Protein AF-A0A7J2LSF7-F1 (afdb_monomer_lite)

pLDDT: mean 85.86, std 14.86, range [47.19, 98.12]

Sequence (141 aa):
MSDEENKTNIAKYLIEAFERRDEKKLREIRVVLWLNFLGPRSSFRELRLYEVSEDFSTFAIYGIRIEISAYTFLKNLVAIEIERGYFVNFDLIDDEIWNTFIKNVLNGQKPRVIMGESFKRNFGLPEVLSDLDIYVLQFRC

Foldseek 3Di:
DDPVVVLVVVLVLQLCCLQVVVVVSQQVKKWKKKKFFADDVVVVVVVCVPPDDPPDDGDGPDIDIDIDGSNVVLVFFQWWALDVVDIDGSVPDDSVSSSSRQVCLSVQVFTWTDTHPVVCVVVVHDPDPVRITMTGNHMDD

Secondary structure (DSSP, 8-state):
--HHHHHHHHHHHHHHHHHTT-HHHHHH-EEEEEEEEEPPHHHHHHHHHHH--TTPPP-EEEEEEEEEEHHHHHHHEEEEEEETTEEEEGGG--HHHHHHHHHHHHTT---EEEE-HHHHHHTT--SSGGGEEEEEEEEE-

Structure (mmCIF, N/CA/C/O backbone):
data_AF-A0A7J2LSF7-F1
#
_entry.id   AF-A0A7J2LSF7-F1
#
loop_
_atom_site.group_PDB
_atom_site.id
_atom_site.type_symbol
_atom_site.label_atom_id
_atom_site.label_alt_id
_atom_site.label_comp_id
_atom_site.label_asym_id
_atom_site.label_entity_id
_atom_site.label_seq_id
_atom_site.pdbx_PDB_ins_code
_atom_site.Cartn_x
_atom_site.Cartn_y
_atom_site.Cartn_z
_atom_site.occupancy
_atom_site.B_iso_or_equiv
_atom_site.auth_seq_id
_atom_site.auth_comp_id
_atom_site.auth_asym_id
_atom_site.auth_atom_id
_atom_site.pdbx_PDB_model_num
ATOM 1 N N . MET A 1 1 ? -1.770 11.708 26.486 1.00 58.88 1 MET A N 1
ATOM 2 C CA . MET A 1 1 ? -1.665 10.413 25.787 1.00 58.88 1 MET A CA 1
ATOM 3 C C . MET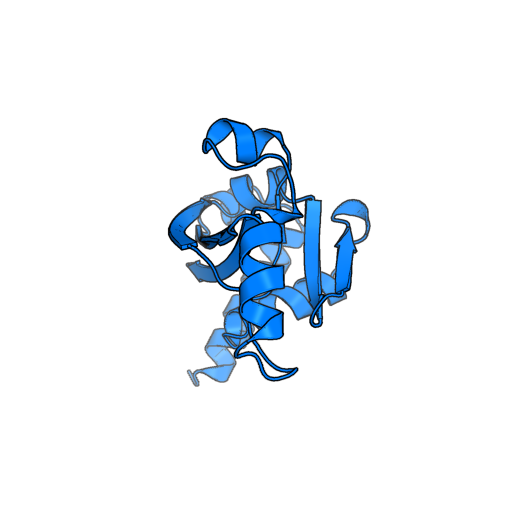 A 1 1 ? -0.211 10.225 25.419 1.00 58.88 1 MET A C 1
ATOM 5 O O . MET A 1 1 ? 0.387 11.189 24.952 1.00 58.88 1 MET A O 1
ATOM 9 N N . SER A 1 2 ? 0.372 9.063 25.697 1.00 74.69 2 SER A N 1
ATOM 10 C CA . SER A 1 2 ? 1.723 8.757 25.213 1.00 74.69 2 SER A CA 1
ATOM 11 C C . SER A 1 2 ? 1.690 8.519 23.697 1.00 74.69 2 SER A C 1
ATOM 13 O O . SER A 1 2 ? 0.654 8.129 23.151 1.00 74.69 2 SER A O 1
ATOM 15 N N . ASP A 1 3 ? 2.807 8.742 23.003 1.00 78.19 3 ASP A N 1
ATOM 16 C CA . ASP A 1 3 ? 2.898 8.519 21.549 1.00 78.19 3 ASP A CA 1
ATOM 17 C C . ASP A 1 3 ? 2.556 7.068 21.153 1.00 78.19 3 ASP A C 1
ATOM 19 O O . ASP A 1 3 ? 1.941 6.828 20.115 1.00 78.19 3 ASP A O 1
ATOM 23 N N . GLU A 1 4 ? 2.886 6.105 22.015 1.00 80.62 4 GLU A N 1
ATOM 24 C CA . GLU A 1 4 ? 2.558 4.677 21.878 1.00 80.62 4 GLU A CA 1
ATOM 25 C C . GLU A 1 4 ? 1.046 4.402 21.906 1.00 80.62 4 GLU A C 1
ATOM 27 O O . GLU A 1 4 ? 0.508 3.651 21.086 1.00 80.62 4 GLU A O 1
ATOM 32 N N . GLU A 1 5 ? 0.330 5.049 22.825 1.00 80.06 5 GLU A N 1
ATOM 33 C CA . GLU A 1 5 ? -1.119 4.904 22.957 1.00 80.06 5 GLU A CA 1
ATOM 34 C C . GLU A 1 5 ? -1.840 5.496 21.737 1.00 80.06 5 GLU A C 1
ATOM 36 O O . GLU A 1 5 ? -2.786 4.906 21.210 1.00 80.06 5 GLU A O 1
ATOM 41 N N . ASN A 1 6 ? -1.332 6.618 21.217 1.00 84.81 6 ASN A N 1
ATOM 42 C CA . ASN A 1 6 ? -1.850 7.230 19.998 1.00 84.81 6 ASN A CA 1
ATOM 43 C C . ASN A 1 6 ? -1.619 6.339 18.763 1.00 84.81 6 ASN A C 1
ATOM 45 O O . ASN A 1 6 ? -2.559 6.063 18.016 1.00 84.81 6 ASN A O 1
ATOM 49 N N . LYS A 1 7 ? -0.399 5.810 18.578 1.00 84.69 7 LYS A N 1
ATOM 50 C CA . LYS A 1 7 ? -0.086 4.871 17.484 1.00 84.69 7 LYS A CA 1
ATOM 51 C C . LYS A 1 7 ? -0.959 3.621 17.527 1.00 84.69 7 LYS A C 1
ATOM 53 O O . LYS A 1 7 ? -1.433 3.175 16.486 1.00 84.69 7 LYS A O 1
ATOM 58 N N . THR A 1 8 ? -1.205 3.083 18.718 1.00 87.38 8 THR A N 1
ATOM 59 C CA . THR A 1 8 ? -2.050 1.896 18.901 1.00 87.38 8 THR A CA 1
ATOM 60 C C . THR A 1 8 ? -3.498 2.160 18.483 1.00 87.38 8 THR A C 1
ATOM 62 O O . THR A 1 8 ? -4.107 1.332 17.804 1.00 87.38 8 THR A O 1
ATOM 65 N N . ASN A 1 9 ? -4.051 3.319 18.846 1.00 89.94 9 ASN A N 1
ATOM 66 C CA . ASN A 1 9 ? -5.410 3.700 18.458 1.00 89.94 9 ASN A CA 1
ATOM 67 C C . ASN A 1 9 ? -5.529 3.946 16.948 1.00 89.94 9 ASN A C 1
ATOM 69 O O . ASN A 1 9 ? -6.476 3.463 16.327 1.00 89.94 9 ASN A O 1
ATOM 73 N N . ILE A 1 10 ? -4.544 4.622 16.348 1.00 91.75 10 ILE A N 1
ATOM 74 C CA . ILE A 1 10 ? -4.475 4.830 14.894 1.00 91.75 10 ILE A CA 1
ATOM 75 C C . ILE A 1 10 ? -4.385 3.486 14.164 1.00 91.75 10 ILE A C 1
ATOM 77 O O . ILE A 1 10 ? -5.124 3.263 13.209 1.00 91.75 10 ILE A O 1
ATOM 81 N N . ALA A 1 11 ? -3.530 2.569 14.628 1.00 91.19 11 ALA A N 1
ATOM 82 C CA . ALA A 1 11 ? -3.395 1.242 14.034 1.00 91.19 11 ALA A CA 1
ATOM 83 C C . ALA A 1 11 ? -4.730 0.489 14.040 1.00 91.19 11 ALA A C 1
ATOM 85 O O . ALA A 1 11 ? -5.154 0.002 12.997 1.00 91.19 11 ALA A O 1
ATOM 86 N N . LYS A 1 12 ? -5.433 0.458 15.181 1.00 91.81 12 LYS A N 1
ATOM 87 C CA . LYS A 1 12 ? -6.758 -0.175 15.288 1.00 91.81 12 LYS A CA 1
ATOM 88 C C . LYS A 1 12 ? -7.775 0.438 14.325 1.00 91.81 12 LYS A C 1
ATOM 90 O O . LYS A 1 12 ? -8.482 -0.304 13.652 1.00 91.81 12 LYS A O 1
ATOM 95 N N . TYR A 1 13 ? -7.828 1.769 14.242 1.00 93.56 13 TYR A N 1
ATOM 96 C CA . TYR A 1 13 ? -8.730 2.475 13.328 1.00 93.56 13 TYR A CA 1
ATOM 97 C C . TYR A 1 13 ? -8.455 2.127 11.858 1.00 93.56 13 TYR A C 1
ATOM 99 O O . TYR A 1 13 ? -9.387 1.853 11.101 1.00 93.56 13 TYR A O 1
ATOM 107 N N . LEU A 1 14 ? -7.179 2.102 11.463 1.00 94.19 14 LEU A N 1
ATOM 108 C CA . LEU A 1 14 ? -6.763 1.753 10.106 1.00 94.19 14 LEU A CA 1
ATOM 109 C C . LEU A 1 14 ? -7.103 0.300 9.767 1.00 94.19 14 LEU A C 1
ATOM 111 O O . LEU A 1 14 ? -7.710 0.059 8.726 1.00 94.19 14 LEU A O 1
ATOM 115 N N . ILE A 1 15 ? -6.747 -0.645 10.642 1.00 92.69 15 ILE A N 1
ATOM 116 C CA . ILE A 1 15 ? -7.021 -2.078 10.457 1.00 92.69 15 ILE A CA 1
ATOM 117 C C . ILE A 1 15 ? -8.523 -2.296 10.257 1.00 92.69 15 ILE A C 1
ATOM 119 O O . ILE A 1 15 ? -8.932 -2.865 9.249 1.00 92.69 15 ILE A O 1
ATOM 123 N N . GLU A 1 16 ? -9.352 -1.728 11.141 1.00 92.69 16 GLU A N 1
ATOM 124 C CA . GLU A 1 16 ? -10.808 -1.842 11.041 1.00 92.69 16 GLU A CA 1
ATOM 125 C C . GLU A 1 16 ? -11.341 -1.294 9.704 1.00 92.69 16 GLU A C 1
ATOM 127 O O . GLU A 1 16 ? -12.225 -1.896 9.092 1.00 92.69 16 GLU A O 1
ATOM 132 N N . ALA A 1 17 ? -10.812 -0.158 9.235 1.00 94.12 17 ALA A N 1
ATOM 133 C CA . ALA A 1 17 ? -11.223 0.438 7.967 1.00 94.12 17 ALA A CA 1
ATOM 134 C C . ALA A 1 17 ? -10.837 -0.431 6.755 1.00 94.12 17 ALA A C 1
ATOM 136 O O . ALA A 1 17 ? -11.643 -0.579 5.832 1.00 94.12 17 ALA A O 1
ATOM 137 N N . PHE A 1 18 ? -9.628 -1.003 6.751 1.00 92.81 18 PHE A N 1
ATOM 138 C CA . PHE A 1 18 ? -9.124 -1.837 5.657 1.00 92.81 18 PHE A CA 1
ATOM 139 C C . PHE A 1 18 ? -9.799 -3.212 5.599 1.00 92.81 18 PHE A C 1
ATOM 141 O O . PHE A 1 18 ? -10.239 -3.615 4.521 1.00 92.81 18 PHE A O 1
ATOM 148 N N . GLU A 1 19 ? -9.957 -3.893 6.735 1.00 88.19 19 GLU A N 1
ATOM 149 C CA . GLU A 1 19 ? -10.599 -5.213 6.815 1.00 88.19 19 GLU A CA 1
ATOM 150 C C . GLU A 1 19 ? -12.073 -5.155 6.427 1.00 88.19 19 GLU A C 1
ATOM 152 O O . GLU A 1 19 ? -12.533 -5.883 5.546 1.00 88.19 19 GLU A O 1
ATOM 157 N N . ARG A 1 20 ? -12.826 -4.237 7.047 1.00 90.75 20 ARG A N 1
ATOM 158 C CA . ARG A 1 20 ? -14.266 -4.093 6.779 1.00 90.75 20 ARG A CA 1
ATOM 159 C C . ARG A 1 20 ? -14.551 -3.465 5.425 1.00 90.75 20 ARG A C 1
ATOM 161 O O . ARG A 1 20 ? -15.712 -3.392 5.028 1.00 90.75 20 ARG A O 1
ATOM 168 N N . ARG A 1 21 ? -13.509 -2.984 4.738 1.00 90.31 21 ARG A N 1
ATOM 169 C CA . ARG A 1 21 ? -13.608 -2.201 3.506 1.00 90.31 21 ARG A CA 1
ATOM 170 C C . ARG A 1 21 ? -14.614 -1.056 3.665 1.00 90.31 21 ARG A C 1
ATOM 172 O O . ARG A 1 21 ? -15.411 -0.798 2.765 1.00 90.31 21 ARG A O 1
ATOM 179 N N . ASP A 1 22 ? -14.595 -0.394 4.826 1.00 93.75 22 ASP A N 1
ATOM 180 C CA . ASP A 1 22 ? -15.526 0.691 5.149 1.00 93.75 22 ASP A CA 1
ATOM 181 C C . ASP A 1 22 ? -15.236 1.876 4.226 1.00 93.75 22 ASP A C 1
ATOM 183 O O . ASP A 1 22 ? -14.343 2.690 4.473 1.00 93.75 22 ASP A O 1
ATOM 187 N N . GLU A 1 23 ? -15.978 1.958 3.122 1.00 94.31 23 GLU A N 1
ATOM 188 C CA . GLU A 1 23 ? -15.737 2.952 2.081 1.00 94.31 23 GLU A CA 1
ATOM 189 C C . GLU A 1 23 ? -15.752 4.382 2.610 1.00 94.31 23 GLU A C 1
ATOM 191 O O . GLU A 1 23 ? -15.017 5.227 2.096 1.00 94.31 23 GLU A O 1
ATOM 196 N N . LYS A 1 24 ? -16.586 4.669 3.615 1.00 94.50 24 LYS A N 1
ATOM 197 C CA . LYS A 1 24 ? -16.701 6.015 4.166 1.00 94.50 24 LYS A CA 1
ATOM 198 C C . LYS A 1 24 ? -15.402 6.386 4.876 1.00 94.50 24 LYS A C 1
ATOM 200 O O . LYS A 1 24 ? -14.781 7.378 4.498 1.00 94.50 24 LYS A O 1
ATOM 205 N N . LYS A 1 25 ? -14.941 5.539 5.804 1.00 94.88 25 LYS A N 1
ATOM 206 C CA . LYS A 1 25 ? -13.654 5.730 6.499 1.00 94.88 25 LYS A CA 1
ATOM 207 C C . LYS A 1 25 ? -12.484 5.766 5.510 1.00 94.88 25 LYS A C 1
ATOM 209 O O . LYS A 1 25 ? -11.638 6.657 5.561 1.00 94.88 25 LYS A O 1
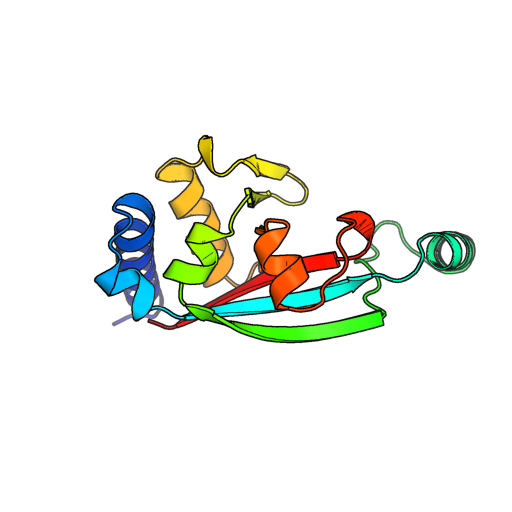ATOM 214 N N . LEU A 1 26 ? -12.458 4.844 4.547 1.00 96.62 26 LEU A N 1
ATOM 215 C CA . LEU A 1 26 ? -11.378 4.731 3.561 1.00 96.62 26 LEU A CA 1
ATOM 216 C C . LEU A 1 26 ? -11.271 5.936 2.612 1.00 96.62 26 LEU A C 1
ATOM 218 O O . LEU A 1 26 ? -10.201 6.193 2.053 1.00 96.62 26 LEU A O 1
ATOM 222 N N . ARG A 1 27 ? -12.358 6.678 2.381 1.00 96.69 27 ARG A N 1
ATOM 223 C CA . ARG A 1 27 ? -12.328 7.909 1.570 1.00 96.69 27 ARG A CA 1
ATOM 224 C C . ARG A 1 27 ? -11.754 9.103 2.331 1.00 96.69 27 ARG A C 1
ATOM 226 O O . ARG A 1 27 ? -11.212 10.002 1.686 1.00 96.69 27 ARG A O 1
ATOM 233 N N . GLU A 1 28 ? -11.856 9.097 3.655 1.00 96.75 28 GLU A N 1
ATOM 234 C CA . GLU A 1 28 ? -11.334 10.145 4.539 1.00 96.75 28 GLU A CA 1
ATOM 235 C C . GLU A 1 28 ? -9.829 9.959 4.800 1.00 96.75 28 GLU A C 1
ATOM 237 O O . GLU A 1 28 ? -9.076 10.933 4.785 1.00 96.75 28 GLU A O 1
ATOM 242 N N . ILE A 1 29 ? -9.368 8.709 4.918 1.00 97.38 29 ILE A N 1
ATOM 243 C CA . ILE A 1 29 ? -7.951 8.377 5.123 1.00 97.38 29 ILE A CA 1
ATOM 244 C C . ILE A 1 29 ? -7.130 8.670 3.857 1.00 97.38 29 ILE A C 1
ATOM 246 O O . ILE A 1 29 ? -7.484 8.245 2.750 1.00 97.38 29 ILE A O 1
ATOM 250 N N . ARG A 1 30 ? -5.976 9.333 4.015 1.00 97.94 30 ARG A N 1
ATOM 251 C CA . ARG A 1 30 ? -4.985 9.530 2.943 1.00 97.94 30 ARG A CA 1
ATOM 252 C C . ARG A 1 30 ? -3.782 8.614 3.118 1.00 97.94 30 ARG A C 1
ATOM 254 O O . ARG A 1 30 ? -3.164 8.574 4.178 1.00 97.94 30 ARG A O 1
ATOM 261 N N . VAL A 1 31 ? -3.409 7.928 2.045 1.00 98.12 31 VAL A N 1
ATOM 262 C CA . VAL A 1 31 ? -2.192 7.123 1.942 1.00 98.12 31 VAL A CA 1
ATOM 263 C C . VAL A 1 31 ? -1.163 7.926 1.165 1.00 98.12 31 VAL A C 1
ATOM 265 O O . VAL A 1 31 ? -1.403 8.345 0.029 1.00 98.12 31 VAL A O 1
ATOM 268 N N . VAL A 1 32 ? -0.014 8.159 1.786 1.00 97.75 32 VAL A N 1
ATOM 269 C CA . VAL A 1 32 ? 1.097 8.872 1.162 1.00 97.75 32 VAL A CA 1
ATOM 270 C C . VAL A 1 32 ? 2.060 7.853 0.578 1.00 97.75 32 VAL A C 1
ATOM 272 O O . VAL A 1 32 ? 2.650 7.064 1.316 1.00 97.75 32 VAL A O 1
ATOM 275 N N . LEU A 1 33 ? 2.240 7.905 -0.738 1.00 97.12 33 LEU A N 1
ATOM 276 C CA . LEU A 1 33 ? 3.115 7.003 -1.473 1.00 97.12 33 LEU A CA 1
ATOM 277 C C . LEU A 1 33 ? 4.364 7.733 -1.964 1.00 97.12 33 LEU A C 1
ATOM 279 O O . LEU A 1 33 ? 4.316 8.920 -2.299 1.00 97.12 33 LEU A O 1
ATOM 283 N N . TRP A 1 34 ? 5.467 6.998 -2.045 1.00 94.94 34 TRP A N 1
ATOM 284 C CA . TRP A 1 34 ? 6.677 7.407 -2.747 1.00 94.94 34 TRP A CA 1
ATOM 285 C C . TRP A 1 34 ? 6.915 6.475 -3.928 1.00 94.94 34 TRP A C 1
ATOM 287 O O . TRP A 1 34 ? 7.055 5.267 -3.742 1.00 94.94 34 TRP A O 1
ATOM 297 N N . LEU A 1 35 ? 6.928 7.039 -5.131 1.00 92.19 35 LEU A N 1
ATOM 298 C CA . LEU A 1 35 ? 7.125 6.321 -6.384 1.00 92.19 35 LEU A CA 1
ATOM 299 C C . LEU A 1 35 ? 8.578 6.489 -6.814 1.00 92.19 35 LEU A C 1
ATOM 301 O O . LEU A 1 35 ? 8.981 7.603 -7.141 1.00 92.19 35 LEU A O 1
ATOM 305 N N . ASN A 1 36 ? 9.345 5.406 -6.809 1.00 88.50 36 ASN A N 1
ATOM 306 C CA . ASN A 1 36 ? 10.730 5.365 -7.264 1.00 88.50 36 ASN A CA 1
ATOM 307 C C . ASN A 1 36 ? 10.797 4.825 -8.688 1.00 88.50 36 ASN A C 1
ATOM 309 O O . ASN A 1 36 ? 10.494 3.657 -8.915 1.00 88.50 36 ASN A O 1
ATOM 313 N N . PHE A 1 37 ? 11.251 5.655 -9.623 1.00 85.38 37 PHE A N 1
ATOM 314 C CA . PHE A 1 37 ? 11.531 5.261 -10.998 1.00 85.38 37 PHE A CA 1
ATOM 315 C C . PHE A 1 37 ? 12.956 4.727 -11.065 1.00 85.38 37 PHE A C 1
ATOM 317 O O . PHE A 1 37 ? 13.928 5.454 -10.822 1.00 85.38 37 PHE A O 1
ATOM 324 N N . LEU A 1 38 ? 13.068 3.438 -11.355 1.00 78.62 38 LEU A N 1
ATOM 325 C CA . LEU A 1 38 ? 14.341 2.743 -11.402 1.00 78.62 38 LEU A CA 1
ATOM 326 C C . LEU A 1 38 ? 14.945 2.874 -12.796 1.00 78.62 38 LEU A C 1
ATOM 328 O O . LEU A 1 38 ? 14.256 2.827 -13.814 1.00 78.62 38 LEU A O 1
ATOM 332 N N . GLY A 1 39 ? 16.256 3.083 -12.827 1.00 67.50 39 GLY A N 1
ATOM 333 C CA . GLY A 1 39 ? 16.997 3.186 -14.073 1.00 67.50 39 GLY A CA 1
ATOM 334 C C . GLY A 1 39 ? 17.110 1.868 -14.834 1.00 67.50 39 GLY A C 1
ATOM 335 O O . GLY A 1 39 ? 16.865 0.799 -14.269 1.00 67.50 39 GLY A O 1
ATOM 336 N N . PRO A 1 40 ? 17.570 1.917 -16.098 1.00 63.47 40 PRO A N 1
ATOM 337 C CA . PRO A 1 40 ? 17.875 0.712 -16.849 1.00 63.47 40 PRO A CA 1
ATOM 338 C C . PRO A 1 40 ? 18.878 -0.156 -16.078 1.00 63.47 40 PRO A C 1
ATOM 340 O O . PRO A 1 40 ? 19.977 0.281 -15.728 1.00 63.47 40 PRO A O 1
ATOM 343 N N . ARG A 1 41 ? 18.519 -1.425 -15.845 1.00 57.59 41 ARG A N 1
ATOM 344 C CA . ARG A 1 41 ? 19.383 -2.394 -15.144 1.00 57.59 41 ARG A CA 1
ATOM 345 C C . ARG A 1 41 ? 20.749 -2.585 -15.815 1.00 57.59 41 ARG A C 1
ATOM 347 O O . ARG A 1 41 ? 21.692 -2.984 -15.138 1.00 57.59 41 ARG A O 1
ATOM 354 N N . SER A 1 42 ? 20.869 -2.316 -17.117 1.00 54.62 42 SER A N 1
ATOM 355 C CA . SER A 1 42 ? 22.141 -2.356 -17.853 1.00 54.62 42 SER A CA 1
ATOM 356 C C . SER A 1 42 ? 23.148 -1.343 -17.307 1.00 54.62 42 SER A C 1
ATOM 358 O O . SER A 1 42 ? 24.265 -1.731 -16.976 1.00 54.62 42 SER A O 1
ATOM 360 N N . SER A 1 43 ? 22.727 -0.095 -17.093 1.00 55.47 43 SER A N 1
ATOM 361 C CA . SER A 1 43 ? 23.551 0.947 -16.467 1.00 55.47 43 SER A CA 1
ATOM 362 C C . SER A 1 43 ? 23.923 0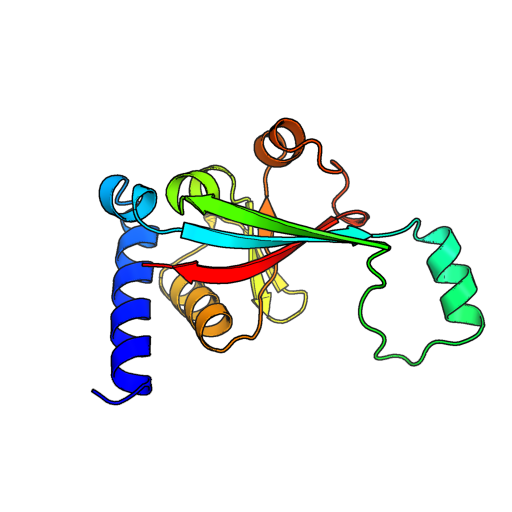.588 -15.021 1.00 55.47 43 SER A C 1
ATOM 364 O O . SER A 1 43 ? 25.026 0.875 -14.566 1.00 55.47 43 SER A O 1
ATOM 366 N N . PHE A 1 44 ? 23.034 -0.115 -14.307 1.00 57.12 44 PHE A N 1
ATOM 367 C CA . PHE A 1 44 ? 23.298 -0.605 -12.949 1.00 57.12 44 PHE A CA 1
ATOM 368 C C . PHE A 1 44 ? 24.318 -1.752 -12.911 1.00 57.12 44 PHE A C 1
ATOM 370 O O . PHE A 1 44 ? 25.117 -1.836 -11.985 1.00 57.12 44 PHE A O 1
ATOM 377 N N . ARG A 1 45 ? 24.312 -2.645 -13.909 1.00 53.41 45 ARG A N 1
ATOM 378 C CA . ARG A 1 45 ? 25.271 -3.757 -13.998 1.00 53.41 45 ARG A CA 1
ATOM 379 C C . ARG A 1 45 ? 26.696 -3.248 -14.207 1.00 53.41 45 ARG A C 1
ATOM 381 O O . ARG A 1 45 ? 27.613 -3.812 -13.621 1.00 53.41 45 ARG A O 1
ATOM 388 N N . GLU A 1 46 ? 26.857 -2.183 -14.988 1.00 55.06 46 GLU A N 1
ATOM 389 C CA . GLU A 1 46 ? 28.137 -1.491 -15.156 1.00 55.06 46 GLU A CA 1
ATOM 390 C C . GLU A 1 46 ? 28.564 -0.807 -13.851 1.00 55.06 46 GLU A C 1
ATOM 392 O O . GLU A 1 46 ? 29.647 -1.094 -13.358 1.00 55.06 46 GLU A O 1
ATOM 397 N N . LEU A 1 47 ? 27.693 -0.026 -13.201 1.00 54.12 47 LEU A N 1
ATOM 398 C CA . LEU A 1 47 ? 27.986 0.598 -11.896 1.00 54.12 47 LEU A CA 1
ATOM 399 C C . LEU A 1 47 ? 28.374 -0.424 -10.810 1.00 54.12 47 LEU A C 1
ATOM 401 O O . LEU A 1 47 ? 29.330 -0.210 -10.065 1.00 54.12 47 LEU A O 1
ATOM 405 N N . ARG A 1 48 ? 27.684 -1.570 -10.752 1.00 53.41 48 ARG A N 1
ATOM 406 C CA . ARG A 1 48 ? 27.947 -2.645 -9.780 1.00 53.41 48 ARG A CA 1
ATOM 407 C C . ARG A 1 48 ? 29.315 -3.308 -9.961 1.00 53.41 48 ARG A C 1
ATOM 409 O O . ARG A 1 48 ? 29.854 -3.828 -8.992 1.00 53.41 48 ARG A O 1
ATOM 416 N N . LEU A 1 49 ? 29.868 -3.296 -11.178 1.00 55.94 49 LEU A N 1
ATOM 417 C CA . LEU A 1 49 ? 31.209 -3.816 -11.464 1.00 55.94 49 LEU A CA 1
ATOM 418 C C . LEU A 1 49 ? 32.325 -2.880 -10.982 1.00 55.94 49 LEU A C 1
ATOM 420 O O . LEU A 1 49 ? 33.435 -3.357 -10.762 1.00 55.94 49 LEU A O 1
ATOM 424 N N . TYR A 1 50 ? 32.044 -1.582 -10.820 1.00 56.03 50 TYR A N 1
ATOM 425 C CA . TYR A 1 50 ? 33.065 -0.584 -10.502 1.00 56.03 50 TYR A CA 1
ATOM 426 C C . TYR A 1 50 ? 33.035 -0.085 -9.046 1.00 56.03 50 TYR A C 1
ATOM 428 O O . TYR A 1 50 ? 34.110 0.205 -8.527 1.00 56.03 50 TYR A O 1
ATOM 436 N N . GLU A 1 51 ? 31.878 0.001 -8.361 1.00 48.69 51 GLU A N 1
ATOM 437 C CA . GLU A 1 51 ? 31.808 0.788 -7.102 1.00 48.69 51 GLU A CA 1
ATOM 438 C C . GLU A 1 51 ? 30.889 0.280 -5.965 1.00 48.69 51 GLU A C 1
ATOM 440 O O . GLU A 1 51 ? 30.682 1.003 -4.992 1.00 48.69 51 GLU A O 1
ATOM 445 N N . VAL A 1 52 ? 30.317 -0.930 -6.008 1.00 50.97 52 VAL A N 1
ATOM 446 C CA . VAL A 1 52 ? 29.127 -1.203 -5.171 1.00 50.97 52 VAL A CA 1
ATOM 447 C C . VAL A 1 52 ? 29.305 -2.355 -4.170 1.00 50.97 52 VAL A C 1
ATOM 449 O O . VAL A 1 52 ? 29.445 -3.512 -4.562 1.00 50.97 52 VAL A O 1
ATOM 452 N N . SER A 1 53 ? 29.247 -2.036 -2.867 1.00 48.06 53 SER A N 1
ATOM 453 C CA . SER A 1 53 ? 29.164 -3.006 -1.761 1.00 48.06 53 SER A CA 1
ATOM 454 C C . SER A 1 53 ? 27.876 -3.843 -1.829 1.00 48.06 53 SER A C 1
ATOM 456 O O . SER A 1 53 ? 26.877 -3.421 -2.413 1.00 48.06 53 SER A O 1
ATOM 458 N N . GLU A 1 54 ? 27.868 -5.036 -1.220 1.00 50.34 54 GLU A N 1
ATOM 459 C CA . GLU A 1 54 ? 26.713 -5.957 -1.248 1.00 50.34 54 GLU A CA 1
ATOM 460 C C . GLU A 1 54 ? 25.408 -5.348 -0.692 1.00 50.34 54 GLU A C 1
ATOM 462 O O . GLU A 1 54 ? 24.321 -5.789 -1.068 1.00 50.34 54 GLU A O 1
ATOM 467 N N . ASP A 1 55 ? 25.503 -4.288 0.116 1.00 48.16 55 ASP A N 1
ATOM 468 C CA . ASP A 1 55 ? 24.381 -3.648 0.813 1.00 48.16 55 ASP A CA 1
ATOM 469 C C . ASP A 1 55 ? 23.693 -2.505 0.047 1.00 48.16 55 ASP A C 1
ATOM 471 O O . ASP A 1 55 ? 22.827 -1.817 0.598 1.00 48.16 55 ASP A O 1
ATOM 475 N N . PHE A 1 56 ? 24.049 -2.260 -1.213 1.00 47.19 56 PHE A N 1
ATOM 476 C CA . PHE A 1 56 ? 23.577 -1.065 -1.911 1.00 47.19 56 PHE A CA 1
ATOM 477 C C . PHE A 1 56 ? 22.069 -1.087 -2.192 1.00 47.19 56 PHE A C 1
ATOM 479 O O . PHE A 1 56 ? 21.534 -1.957 -2.887 1.00 47.19 56 PHE A O 1
ATOM 486 N N . SER A 1 57 ? 21.384 -0.089 -1.638 1.00 51.47 57 SER A N 1
ATOM 487 C CA . SER A 1 57 ? 19.969 0.190 -1.842 1.00 51.47 57 SER A CA 1
ATOM 488 C C . SER A 1 57 ? 19.719 0.706 -3.262 1.00 51.47 57 SER A C 1
ATOM 490 O O . SER A 1 57 ? 20.525 1.424 -3.847 1.00 51.47 57 SER A O 1
ATOM 492 N N . THR A 1 58 ? 18.601 0.284 -3.847 1.00 54.09 58 THR A N 1
ATOM 493 C CA . THR A 1 58 ? 18.220 0.516 -5.243 1.00 54.09 58 THR A CA 1
ATOM 494 C C . THR A 1 58 ? 18.411 1.977 -5.683 1.00 54.09 58 THR A C 1
ATOM 496 O O . THR A 1 58 ? 17.893 2.895 -5.048 1.00 54.09 58 THR A O 1
ATOM 499 N N . PHE A 1 59 ? 19.124 2.201 -6.794 1.00 57.78 59 PHE A N 1
ATOM 500 C CA . PHE A 1 59 ? 19.343 3.535 -7.365 1.00 57.78 59 PHE A CA 1
ATOM 501 C C . PHE A 1 59 ? 18.076 4.010 -8.098 1.00 57.78 59 PHE A C 1
ATOM 503 O O . PHE A 1 59 ? 17.803 3.592 -9.226 1.00 57.78 59 PHE A O 1
ATOM 510 N N . ALA A 1 60 ? 17.276 4.858 -7.449 1.00 60.00 60 ALA A N 1
ATOM 511 C CA . ALA A 1 60 ? 16.164 5.548 -8.099 1.00 60.00 60 ALA A CA 1
ATOM 512 C C . ALA A 1 60 ? 16.699 6.767 -8.863 1.00 60.00 60 ALA A C 1
ATOM 514 O O . ALA A 1 60 ? 17.379 7.608 -8.279 1.00 60.00 60 ALA A O 1
ATOM 515 N N . ILE A 1 61 ? 16.388 6.874 -10.157 1.00 67.50 61 ILE A N 1
ATOM 516 C CA . ILE A 1 61 ? 16.782 8.043 -10.962 1.00 67.50 61 ILE A CA 1
ATOM 517 C C . ILE A 1 61 ? 15.869 9.229 -10.631 1.00 67.50 61 ILE A C 1
ATOM 519 O O . ILE A 1 61 ? 16.331 10.362 -10.510 1.00 67.50 61 ILE A O 1
ATOM 523 N N . TYR A 1 62 ? 14.575 8.959 -10.442 1.00 76.31 62 TYR A N 1
ATOM 524 C CA . TYR A 1 62 ? 13.572 9.956 -10.080 1.00 76.31 62 TYR A CA 1
ATOM 525 C C . TYR A 1 62 ? 12.628 9.406 -9.012 1.00 76.31 62 TYR A C 1
ATOM 527 O O . TYR A 1 62 ? 12.341 8.209 -8.976 1.00 76.31 62 TYR A O 1
ATOM 535 N N . GLY A 1 63 ? 12.135 10.292 -8.147 1.00 83.31 63 GLY A N 1
ATOM 536 C CA . GLY A 1 63 ? 11.191 9.964 -7.085 1.00 83.31 63 GLY A CA 1
ATOM 537 C C . GLY A 1 63 ? 10.059 10.983 -7.022 1.00 83.31 63 GLY A C 1
ATOM 538 O O . GLY A 1 63 ? 10.314 12.185 -7.085 1.00 83.31 63 GLY A O 1
ATOM 539 N N . ILE A 1 64 ? 8.813 10.524 -6.903 1.00 90.31 64 ILE A N 1
ATOM 540 C CA . ILE A 1 64 ? 7.642 11.402 -6.766 1.00 90.31 64 ILE A CA 1
ATOM 541 C C . ILE A 1 64 ? 6.844 10.999 -5.529 1.00 90.31 64 ILE A C 1
ATOM 543 O O . ILE A 1 64 ? 6.517 9.829 -5.333 1.00 90.31 64 ILE A O 1
ATOM 547 N N . ARG A 1 65 ? 6.475 11.989 -4.712 1.00 93.88 65 ARG A N 1
ATOM 548 C CA . ARG A 1 65 ? 5.515 11.813 -3.620 1.00 93.88 65 ARG A CA 1
ATOM 549 C C . ARG A 1 65 ? 4.104 12.068 -4.134 1.00 93.88 65 ARG A C 1
ATOM 551 O O . ARG A 1 65 ? 3.826 13.160 -4.624 1.00 93.88 65 ARG A O 1
ATOM 558 N N . ILE A 1 66 ? 3.204 11.113 -3.931 1.00 94.75 66 ILE A N 1
ATOM 559 C CA . ILE A 1 66 ? 1.773 11.290 -4.203 1.00 94.75 66 ILE A CA 1
ATOM 560 C C . ILE A 1 66 ? 0.941 11.003 -2.956 1.00 94.75 66 ILE A C 1
ATOM 562 O O . ILE A 1 66 ? 1.385 10.346 -2.013 1.00 94.75 66 ILE A O 1
ATOM 566 N N . GLU A 1 67 ? -0.282 11.514 -2.949 1.00 97.06 67 GLU A N 1
ATOM 567 C CA . GLU A 1 67 ? -1.238 11.320 -1.868 1.00 97.06 67 GLU A CA 1
ATOM 568 C C . GLU A 1 67 ? -2.575 10.895 -2.471 1.00 97.06 67 GLU A C 1
ATOM 570 O O . GLU A 1 67 ? -3.136 11.593 -3.315 1.00 97.06 67 GLU A O 1
ATOM 575 N N . ILE A 1 68 ? -3.064 9.723 -2.069 1.00 97.00 68 ILE A N 1
ATOM 576 C CA . ILE A 1 68 ? -4.308 9.129 -2.574 1.00 97.00 68 ILE A CA 1
ATOM 577 C C . ILE A 1 68 ? -5.219 8.760 -1.403 1.00 97.00 68 ILE A C 1
ATOM 579 O O . ILE A 1 68 ? -4.757 8.647 -0.273 1.00 97.00 68 ILE A O 1
ATOM 583 N N . SER A 1 69 ? -6.522 8.583 -1.630 1.00 97.75 69 SER A N 1
ATOM 584 C CA . SER A 1 69 ? -7.387 8.020 -0.581 1.00 97.75 69 SER A CA 1
ATOM 585 C C . SER A 1 69 ? -7.056 6.546 -0.331 1.00 97.75 69 SER A C 1
ATOM 587 O O . SER A 1 69 ? -6.653 5.835 -1.258 1.00 97.75 69 SER A O 1
ATOM 589 N N . ALA A 1 70 ? -7.283 6.066 0.893 1.00 97.38 70 ALA A N 1
ATOM 590 C CA . ALA A 1 70 ? -7.153 4.647 1.220 1.00 97.38 70 ALA A CA 1
ATOM 591 C C . ALA A 1 70 ? -8.114 3.779 0.398 1.00 97.38 70 ALA A C 1
ATOM 593 O O . ALA A 1 70 ? -7.762 2.667 0.022 1.00 97.38 70 ALA A O 1
ATOM 594 N N . TYR A 1 71 ? -9.272 4.318 0.014 1.00 97.06 71 TYR A N 1
ATOM 595 C CA . TYR A 1 71 ? -10.189 3.659 -0.915 1.00 97.06 71 TYR A CA 1
ATOM 596 C C . TYR A 1 71 ? -9.553 3.422 -2.296 1.00 97.06 71 TYR A C 1
ATOM 598 O O . TYR A 1 71 ? -9.591 2.310 -2.823 1.00 97.06 71 TYR A O 1
ATOM 606 N N . THR A 1 72 ? -8.922 4.448 -2.883 1.00 96.44 72 THR A N 1
ATOM 607 C CA . THR A 1 72 ? -8.223 4.314 -4.173 1.00 96.44 72 THR A CA 1
ATOM 608 C C . THR A 1 72 ? -7.017 3.392 -4.056 1.00 96.44 72 THR A C 1
ATOM 610 O O . THR A 1 72 ? -6.776 2.601 -4.966 1.00 96.44 72 THR A O 1
ATOM 613 N N . PHE A 1 73 ? -6.277 3.481 -2.949 1.00 97.12 73 PHE A N 1
ATOM 614 C CA . PHE A 1 73 ? -5.169 2.581 -2.650 1.00 97.12 73 PHE A CA 1
ATOM 615 C C . PHE A 1 73 ? -5.641 1.125 -2.647 1.00 97.12 73 PHE A C 1
ATOM 617 O O . PHE A 1 73 ? -5.167 0.336 -3.456 1.00 97.12 73 PHE A O 1
ATOM 624 N N . LEU A 1 74 ? -6.644 0.809 -1.823 1.00 95.75 74 LEU A N 1
ATOM 625 C CA . LEU A 1 74 ? -7.164 -0.543 -1.643 1.00 95.75 74 LEU A CA 1
ATOM 626 C C . LEU A 1 74 ? -7.703 -1.135 -2.948 1.00 95.75 74 LEU A C 1
ATOM 628 O O . LEU A 1 74 ? -7.388 -2.267 -3.289 1.00 95.75 74 LEU A O 1
ATOM 632 N N . LYS A 1 75 ? -8.460 -0.347 -3.722 1.00 95.12 75 LYS A N 1
ATOM 633 C CA . LYS A 1 75 ? -9.031 -0.787 -5.004 1.00 95.12 75 LYS A CA 1
ATOM 634 C C . LYS A 1 75 ? -7.972 -1.160 -6.050 1.00 95.12 75 LYS A C 1
ATOM 636 O O . LYS A 1 75 ? -8.275 -1.900 -6.980 1.00 95.12 75 LYS A O 1
ATOM 641 N N . ASN A 1 76 ? -6.768 -0.604 -5.945 1.00 96.50 76 ASN A N 1
ATOM 642 C CA . ASN A 1 76 ? -5.690 -0.833 -6.906 1.00 96.50 76 ASN A CA 1
ATOM 643 C C . ASN A 1 76 ? -4.539 -1.668 -6.331 1.00 96.50 76 ASN A C 1
ATOM 645 O O . ASN A 1 76 ? -3.537 -1.856 -7.019 1.00 96.50 76 ASN A O 1
ATOM 649 N N . LEU A 1 77 ? -4.650 -2.130 -5.089 1.00 96.94 77 LEU A N 1
ATOM 650 C CA . LEU A 1 77 ? -3.608 -2.891 -4.424 1.00 96.94 77 LEU A CA 1
ATOM 651 C C . LEU A 1 77 ? -3.580 -4.325 -4.963 1.00 96.94 77 LEU A C 1
ATOM 653 O O . LEU A 1 77 ? -4.613 -4.977 -5.053 1.00 96.94 77 LEU A O 1
ATOM 657 N N . VAL A 1 78 ? -2.392 -4.808 -5.320 1.00 96.88 78 VAL A N 1
ATOM 658 C CA . VAL A 1 78 ? -2.166 -6.186 -5.787 1.00 96.88 78 VAL A CA 1
ATOM 659 C C . VAL A 1 78 ? -1.405 -6.996 -4.749 1.00 96.88 78 VAL A C 1
ATOM 661 O O . VAL A 1 78 ? -1.697 -8.170 -4.555 1.00 96.88 78 VAL A O 1
ATOM 664 N N . ALA A 1 79 ? -0.423 -6.390 -4.084 1.00 97.06 79 ALA A N 1
ATOM 665 C CA . ALA A 1 79 ? 0.331 -7.046 -3.025 1.00 97.06 79 ALA A CA 1
ATOM 666 C C . ALA A 1 79 ? 0.965 -6.027 -2.077 1.00 97.06 79 ALA A C 1
ATOM 668 O O . ALA A 1 79 ? 1.257 -4.896 -2.480 1.00 97.06 79 ALA A O 1
ATOM 669 N N . ILE A 1 80 ? 1.230 -6.455 -0.845 1.00 97.44 80 ILE A N 1
ATOM 670 C CA . ILE A 1 80 ? 1.954 -5.680 0.168 1.00 97.44 80 ILE A CA 1
ATOM 671 C C . ILE A 1 80 ? 3.231 -6.403 0.580 1.00 97.44 80 ILE A C 1
ATOM 673 O O . ILE A 1 80 ? 3.267 -7.630 0.626 1.00 97.44 80 ILE A O 1
ATOM 677 N N . GLU A 1 81 ? 4.276 -5.648 0.889 1.00 96.38 81 GLU A N 1
ATOM 678 C CA . GLU A 1 81 ? 5.498 -6.169 1.493 1.00 96.38 81 GLU A CA 1
ATOM 679 C C . GLU A 1 81 ? 5.338 -6.222 3.017 1.00 96.38 81 GLU A C 1
ATOM 681 O O . GLU A 1 81 ? 5.116 -5.188 3.649 1.00 96.38 81 GLU A O 1
ATOM 686 N N . ILE A 1 82 ? 5.467 -7.408 3.615 1.00 94.50 82 ILE A N 1
ATOM 687 C CA . ILE A 1 82 ? 5.470 -7.559 5.085 1.00 94.50 82 ILE A CA 1
ATOM 688 C C . ILE A 1 82 ? 6.882 -7.693 5.657 1.00 94.50 82 ILE A C 1
ATOM 690 O O . ILE A 1 82 ? 7.131 -7.265 6.781 1.00 94.50 82 ILE A O 1
ATOM 694 N N . GLU A 1 83 ? 7.815 -8.205 4.856 1.00 90.31 83 GLU A N 1
ATOM 695 C CA . GLU A 1 83 ? 9.240 -8.311 5.161 1.00 90.31 83 GLU A CA 1
ATOM 696 C C . GLU A 1 83 ? 10.048 -8.017 3.896 1.00 90.31 83 GLU A C 1
ATOM 698 O O . GLU A 1 83 ? 9.529 -8.121 2.786 1.00 90.31 83 GLU A O 1
ATOM 703 N N . ARG A 1 84 ? 11.328 -7.652 4.032 1.00 85.00 84 ARG A N 1
ATOM 704 C CA . ARG A 1 84 ? 12.156 -7.215 2.897 1.00 85.00 84 ARG A CA 1
ATOM 705 C C . ARG A 1 84 ? 12.190 -8.274 1.786 1.00 85.00 84 ARG A C 1
ATOM 707 O O . ARG A 1 84 ? 12.828 -9.311 1.921 1.00 85.00 84 ARG A O 1
ATOM 714 N N . GLY A 1 85 ? 11.559 -7.961 0.657 1.00 86.19 85 GLY A N 1
ATOM 715 C CA . GLY A 1 85 ? 11.466 -8.836 -0.514 1.00 86.19 85 GLY A CA 1
ATOM 716 C C . GLY A 1 85 ? 10.352 -9.885 -0.457 1.00 86.19 85 GLY A C 1
ATOM 717 O O . GLY A 1 85 ? 10.169 -10.592 -1.446 1.00 86.19 85 GLY A O 1
ATOM 718 N N . TYR A 1 86 ? 9.594 -9.966 0.637 1.00 93.38 86 TYR A N 1
ATOM 719 C CA . TYR A 1 86 ? 8.481 -10.895 0.794 1.00 93.38 86 TYR A CA 1
ATOM 720 C C . TYR A 1 86 ? 7.140 -10.169 0.646 1.00 93.38 86 TYR A C 1
ATOM 722 O O . TYR A 1 86 ? 6.765 -9.328 1.468 1.00 93.38 86 TYR A O 1
ATOM 730 N N . PHE A 1 87 ? 6.418 -10.512 -0.423 1.00 96.00 87 PHE A N 1
ATOM 731 C CA . PHE A 1 87 ? 5.147 -9.897 -0.791 1.00 96.00 87 PHE A CA 1
ATOM 732 C C . PHE A 1 87 ? 3.987 -10.873 -0.615 1.00 96.00 87 PHE A C 1
ATOM 734 O O . PHE A 1 87 ? 4.049 -12.006 -1.091 1.00 96.00 87 PHE A O 1
ATOM 741 N N . VAL A 1 88 ? 2.904 -10.396 -0.006 1.00 97.31 88 VAL A N 1
ATOM 742 C CA . VAL A 1 88 ? 1.643 -11.130 0.118 1.00 97.31 88 VAL A CA 1
ATOM 743 C C . VAL A 1 88 ? 0.631 -10.568 -0.871 1.00 97.31 88 VAL A C 1
ATOM 745 O O . VAL A 1 88 ? 0.412 -9.356 -0.920 1.00 97.31 88 VAL A O 1
ATOM 748 N N . ASN A 1 89 ? 0.031 -11.449 -1.672 1.00 97.25 89 ASN A N 1
ATOM 749 C CA . ASN A 1 89 ? -1.019 -11.091 -2.624 1.00 97.25 89 ASN A CA 1
ATOM 750 C C . ASN A 1 89 ? -2.262 -10.582 -1.880 1.00 97.25 89 ASN A C 1
ATOM 752 O O . ASN A 1 89 ? -2.638 -11.154 -0.861 1.00 97.25 89 ASN A O 1
ATOM 756 N N . PHE A 1 90 ? -2.904 -9.545 -2.417 1.00 94.94 90 PHE A N 1
ATOM 757 C CA . PHE A 1 90 ? -4.100 -8.915 -1.869 1.00 94.94 90 PHE A CA 1
ATOM 758 C C . PHE A 1 90 ? -5.212 -9.902 -1.491 1.00 94.94 90 PHE A C 1
ATOM 760 O O . PHE A 1 90 ? -5.824 -9.745 -0.437 1.00 94.94 90 PHE A O 1
ATOM 767 N N . ASP A 1 91 ? -5.428 -10.945 -2.295 1.00 93.44 91 ASP A N 1
ATOM 768 C CA . ASP A 1 91 ? -6.475 -11.948 -2.046 1.00 93.44 91 ASP A CA 1
ATOM 769 C C . ASP A 1 91 ? -6.185 -12.858 -0.836 1.00 93.44 91 ASP A C 1
ATOM 771 O O . ASP A 1 91 ? -7.073 -13.569 -0.371 1.00 93.44 91 ASP A O 1
ATOM 775 N N . LEU A 1 92 ? -4.947 -12.842 -0.329 1.00 94.62 92 LEU A N 1
ATOM 776 C CA . LEU A 1 92 ? -4.474 -13.649 0.800 1.00 94.62 92 LEU A CA 1
ATOM 777 C C . LEU A 1 92 ? -4.195 -12.812 2.056 1.00 94.62 92 LEU A C 1
ATOM 779 O O . LEU A 1 92 ? -3.677 -13.347 3.033 1.00 94.62 92 LEU A O 1
ATOM 783 N N . ILE A 1 93 ? -4.478 -11.507 2.031 1.00 93.88 93 ILE A N 1
ATOM 784 C CA . ILE A 1 93 ? -4.250 -10.635 3.185 1.00 93.88 93 ILE A CA 1
ATOM 785 C C . ILE A 1 93 ? -5.342 -10.874 4.231 1.00 93.88 93 ILE A C 1
ATOM 787 O O . ILE A 1 93 ? -6.520 -10.624 3.970 1.00 93.88 93 ILE A O 1
ATOM 791 N N . ASP A 1 94 ? -4.926 -11.288 5.425 1.00 91.94 94 ASP A N 1
ATOM 792 C CA . ASP A 1 94 ? -5.754 -11.381 6.625 1.00 91.94 94 ASP A CA 1
ATOM 793 C C . ASP A 1 94 ? -5.430 -10.265 7.640 1.00 91.94 94 ASP A C 1
ATOM 795 O O . ASP A 1 94 ? -4.618 -9.364 7.390 1.00 91.94 94 ASP A O 1
ATOM 799 N N . ASP A 1 95 ? -6.093 -10.326 8.792 1.00 89.69 95 ASP A N 1
ATOM 800 C CA . ASP A 1 95 ? -5.985 -9.358 9.884 1.00 89.69 95 ASP A CA 1
ATOM 801 C C . ASP A 1 95 ? -4.546 -9.239 10.419 1.00 89.69 95 ASP A C 1
ATOM 803 O O . ASP A 1 95 ? -4.060 -8.148 10.738 1.00 89.69 95 ASP A O 1
ATOM 807 N N . GLU A 1 96 ? -3.820 -10.359 10.500 1.00 92.56 96 GLU A N 1
ATOM 808 C CA . GLU A 1 96 ? -2.446 -10.392 11.002 1.00 92.56 96 GLU A CA 1
ATOM 809 C C . GLU A 1 96 ? -1.487 -9.709 10.021 1.00 92.56 96 GLU A C 1
ATOM 811 O O . GLU A 1 96 ? -0.633 -8.902 10.418 1.00 92.56 96 GLU A O 1
ATOM 816 N N . ILE A 1 97 ? -1.675 -9.964 8.727 1.00 95.19 97 ILE A N 1
ATOM 817 C CA . ILE A 1 97 ? -0.902 -9.349 7.650 1.00 95.19 97 ILE A CA 1
ATOM 818 C C . ILE A 1 97 ? -1.172 -7.838 7.582 1.00 95.19 97 ILE A C 1
ATOM 820 O O . ILE A 1 97 ? -0.219 -7.051 7.513 1.00 95.19 97 ILE A O 1
ATOM 824 N N . TRP A 1 98 ? -2.435 -7.401 7.674 1.00 94.62 98 TRP A N 1
ATOM 825 C CA . TRP A 1 98 ? -2.772 -5.972 7.734 1.00 94.62 98 TRP A CA 1
ATOM 826 C C . TRP A 1 98 ? -2.138 -5.281 8.934 1.00 94.62 98 TRP A C 1
ATOM 828 O O . TRP A 1 98 ? -1.540 -4.210 8.792 1.00 94.62 98 TRP A O 1
ATOM 838 N N . ASN A 1 99 ? -2.239 -5.899 10.110 1.00 93.88 99 ASN A N 1
ATOM 839 C CA . ASN A 1 99 ? -1.662 -5.376 11.340 1.00 93.88 99 ASN A CA 1
ATOM 840 C C . ASN A 1 99 ? -0.144 -5.199 11.212 1.00 93.88 99 ASN A C 1
ATOM 842 O O . ASN A 1 99 ? 0.392 -4.149 11.572 1.00 93.88 99 ASN A O 1
ATOM 846 N N . THR A 1 100 ? 0.540 -6.197 10.651 1.00 95.12 100 THR A N 1
ATOM 847 C CA . THR A 1 100 ? 1.988 -6.166 10.416 1.00 95.12 100 THR A CA 1
ATOM 848 C C . THR A 1 100 ? 2.365 -5.033 9.466 1.00 95.12 100 THR A C 1
ATOM 850 O O . THR A 1 100 ? 3.182 -4.176 9.806 1.00 95.12 100 THR A O 1
ATOM 853 N N . PHE A 1 101 ? 1.706 -4.953 8.310 1.00 96.62 101 PHE A N 1
ATOM 854 C CA . PHE A 1 101 ? 1.956 -3.909 7.321 1.00 96.62 101 PHE A CA 1
ATOM 855 C C . PHE A 1 101 ? 1.724 -2.497 7.876 1.00 96.62 101 PHE A C 1
ATOM 857 O O . PHE A 1 101 ? 2.585 -1.623 7.748 1.00 96.62 101 PHE A O 1
ATOM 864 N N . ILE A 1 102 ? 0.589 -2.266 8.542 1.00 95.81 102 ILE A N 1
ATOM 865 C CA . ILE A 1 102 ? 0.244 -0.958 9.114 1.00 95.81 102 ILE A CA 1
ATOM 866 C C . ILE A 1 102 ? 1.243 -0.568 10.205 1.00 95.81 102 ILE A C 1
ATOM 868 O O . ILE A 1 102 ? 1.710 0.573 10.221 1.00 95.81 102 ILE A O 1
ATOM 872 N N . LYS A 1 103 ? 1.637 -1.501 11.079 1.00 94.31 103 LYS A N 1
ATOM 873 C CA . LYS A 1 103 ? 2.677 -1.252 12.088 1.00 94.31 103 LYS A CA 1
ATOM 874 C C . LYS A 1 103 ? 4.014 -0.886 11.454 1.00 94.31 103 LYS A C 1
ATOM 876 O O . LYS A 1 103 ? 4.644 0.067 11.909 1.00 94.31 103 LYS A O 1
ATOM 881 N N . ASN A 1 104 ? 4.425 -1.569 10.387 1.00 95.00 104 ASN A N 1
ATOM 882 C CA . ASN A 1 104 ? 5.662 -1.251 9.673 1.00 95.00 104 ASN A CA 1
ATOM 883 C C . ASN A 1 104 ? 5.633 0.184 9.122 1.00 95.00 104 ASN A C 1
ATOM 885 O O . ASN A 1 104 ? 6.606 0.927 9.273 1.00 95.00 104 ASN A O 1
ATOM 889 N N . VAL A 1 105 ? 4.497 0.622 8.562 1.00 96.25 105 VAL A N 1
ATOM 890 C CA . VAL A 1 105 ? 4.308 2.017 8.124 1.00 96.25 105 VAL A CA 1
ATOM 891 C C . VAL A 1 105 ? 4.386 2.989 9.308 1.00 96.25 105 VAL A C 1
ATOM 893 O O . VAL A 1 105 ? 5.144 3.956 9.252 1.00 96.25 105 VAL A O 1
ATOM 896 N N . LEU A 1 106 ? 3.652 2.735 10.397 1.00 94.25 106 LEU A N 1
ATOM 897 C CA . LEU A 1 106 ? 3.618 3.610 11.583 1.00 94.25 106 LEU A CA 1
ATOM 898 C C . LEU A 1 106 ? 4.964 3.689 12.325 1.00 94.25 106 LEU A C 1
ATOM 900 O O . LEU A 1 106 ? 5.245 4.677 13.007 1.00 94.25 106 LEU A O 1
ATOM 904 N N . ASN A 1 107 ? 5.810 2.671 12.166 1.00 93.25 107 ASN A N 1
ATOM 905 C CA . ASN A 1 107 ? 7.177 2.628 12.683 1.00 93.25 107 ASN A CA 1
ATOM 906 C C . ASN A 1 107 ? 8.214 3.198 11.700 1.00 93.25 107 ASN A C 1
ATOM 908 O O . ASN A 1 107 ? 9.409 3.167 11.984 1.00 93.25 107 ASN A O 1
ATOM 912 N N . GLY A 1 108 ? 7.780 3.735 10.555 1.00 90.69 108 GLY A N 1
ATOM 913 C CA . GLY A 1 108 ? 8.649 4.406 9.588 1.00 90.69 108 GLY A CA 1
ATOM 914 C C . GLY A 1 108 ? 9.490 3.469 8.719 1.00 90.69 108 GLY A C 1
ATOM 915 O O . GLY A 1 108 ? 10.413 3.941 8.054 1.00 90.69 108 GLY A O 1
ATOM 916 N N . GLN A 1 109 ? 9.176 2.169 8.686 1.00 91.81 109 GLN A N 1
ATOM 917 C CA . GLN A 1 109 ? 9.918 1.170 7.906 1.00 91.81 109 GLN A CA 1
ATOM 918 C C . GLN A 1 109 ? 9.647 1.248 6.397 1.00 91.81 109 GLN A C 1
ATOM 920 O O . GLN A 1 109 ? 10.431 0.720 5.617 1.00 91.81 109 GLN A O 1
ATOM 925 N N . LYS A 1 110 ? 8.580 1.948 5.986 1.00 94.62 110 LYS A N 1
ATOM 926 C CA . LYS A 1 110 ? 8.223 2.216 4.582 1.00 94.62 110 LYS A CA 1
ATOM 927 C C . LYS A 1 110 ? 8.144 0.927 3.744 1.00 94.62 110 LYS A C 1
ATOM 929 O O . LYS A 1 110 ? 8.949 0.761 2.834 1.00 94.62 110 LYS A O 1
ATOM 934 N N . PRO A 1 111 ? 7.213 0.005 4.031 1.00 96.00 111 PRO A N 1
ATOM 935 C CA . PRO A 1 111 ? 7.040 -1.197 3.218 1.00 96.00 111 PRO A CA 1
ATOM 936 C C . PRO A 1 111 ? 6.637 -0.858 1.776 1.00 96.00 111 PRO A C 1
ATOM 938 O O . PRO A 1 111 ? 5.969 0.155 1.515 1.00 96.00 111 PRO A O 1
ATOM 941 N N . ARG A 1 112 ? 7.032 -1.719 0.833 1.00 95.94 112 ARG A N 1
ATOM 942 C CA . ARG A 1 112 ? 6.627 -1.625 -0.572 1.00 95.94 112 ARG A CA 1
ATOM 943 C C . ARG A 1 112 ? 5.241 -2.192 -0.823 1.00 95.94 112 ARG A C 1
ATOM 945 O O . ARG A 1 112 ? 4.719 -3.012 -0.072 1.00 95.94 112 ARG A O 1
ATOM 952 N N . VAL A 1 113 ? 4.660 -1.772 -1.937 1.00 97.06 113 VAL A N 1
ATOM 953 C CA . VAL A 1 113 ? 3.401 -2.296 -2.459 1.00 97.06 113 VAL A CA 1
ATOM 954 C C . VAL A 1 113 ? 3.493 -2.482 -3.962 1.00 97.06 113 VAL A C 1
ATOM 956 O O . VAL A 1 113 ? 4.222 -1.771 -4.655 1.00 97.06 113 VAL A O 1
ATOM 959 N N . ILE A 1 114 ? 2.706 -3.418 -4.474 1.00 96.00 114 ILE A N 1
ATOM 960 C CA . ILE A 1 114 ? 2.486 -3.576 -5.905 1.00 96.00 114 ILE A CA 1
ATOM 961 C C . ILE A 1 114 ? 1.091 -3.048 -6.208 1.00 96.00 114 ILE A C 1
ATOM 963 O O . ILE A 1 114 ? 0.103 -3.510 -5.639 1.00 96.00 114 ILE A O 1
ATOM 967 N N . MET A 1 115 ? 1.026 -2.074 -7.112 1.00 96.12 115 MET A N 1
ATOM 968 C CA . MET A 1 115 ? -0.226 -1.501 -7.598 1.00 96.12 115 MET A CA 1
ATOM 969 C C . MET A 1 115 ? -0.574 -2.089 -8.967 1.00 96.12 115 MET A C 1
ATOM 971 O O . MET A 1 115 ? 0.311 -2.376 -9.780 1.00 96.12 115 MET A O 1
ATOM 975 N N . GLY A 1 116 ? -1.868 -2.249 -9.224 1.00 94.88 116 GLY A N 1
ATOM 976 C CA . GLY A 1 116 ? -2.395 -2.811 -10.461 1.00 94.88 116 GLY A CA 1
ATOM 977 C C . GLY A 1 116 ? -2.143 -1.931 -11.683 1.00 94.88 116 GLY A C 1
ATOM 978 O O . GLY A 1 116 ? -1.839 -0.739 -11.588 1.00 94.88 116 GLY A O 1
ATOM 979 N N . GLU A 1 117 ? -2.309 -2.520 -12.865 1.00 91.62 117 GLU A N 1
ATOM 980 C CA . GLU A 1 117 ? -2.071 -1.839 -14.142 1.00 91.62 117 GLU A CA 1
ATOM 981 C C . GLU A 1 117 ? -2.942 -0.596 -14.341 1.00 91.62 117 GLU A C 1
ATOM 983 O O . GLU A 1 117 ? -2.476 0.392 -14.903 1.00 91.62 117 GLU A O 1
ATOM 988 N N . SER A 1 118 ? -4.192 -0.616 -13.869 1.00 91.12 118 SER A N 1
ATOM 989 C CA . SER A 1 118 ? -5.102 0.534 -13.951 1.00 91.12 118 SER A CA 1
ATOM 990 C C . SER A 1 118 ? -4.535 1.757 -13.241 1.00 91.12 118 SER A C 1
ATOM 992 O O . SER A 1 118 ? -4.597 2.867 -13.763 1.00 91.12 118 SER A O 1
ATOM 994 N N . PHE A 1 119 ? -3.945 1.557 -12.063 1.00 94.38 119 PHE A N 1
ATOM 995 C CA . PHE A 1 119 ? -3.293 2.621 -11.314 1.00 94.38 119 PHE A CA 1
ATOM 996 C C . PHE A 1 119 ? -2.094 3.161 -12.079 1.00 94.38 119 PHE A C 1
ATOM 998 O O . PHE A 1 119 ? -1.994 4.366 -12.289 1.00 94.38 119 PHE A O 1
ATOM 1005 N N . LYS A 1 120 ? -1.225 2.269 -12.560 1.00 92.25 120 LYS A N 1
ATOM 1006 C CA . LYS A 1 120 ? -0.040 2.660 -13.327 1.00 92.25 120 LYS A CA 1
ATOM 1007 C C . LYS A 1 120 ? -0.418 3.486 -14.556 1.00 92.25 120 LYS A C 1
ATOM 1009 O O . LYS A 1 120 ? 0.103 4.583 -14.720 1.00 92.25 120 LYS A O 1
ATOM 1014 N N . ARG A 1 121 ? -1.400 3.037 -15.344 1.00 90.56 121 ARG A N 1
ATOM 1015 C CA . ARG A 1 121 ? -1.891 3.759 -16.528 1.00 90.56 121 ARG A CA 1
ATOM 1016 C C . ARG A 1 121 ? -2.476 5.130 -16.185 1.00 90.56 121 ARG A C 1
ATOM 1018 O O . ARG A 1 121 ? -2.126 6.112 -16.831 1.00 90.56 121 ARG A O 1
ATOM 1025 N N . ASN A 1 122 ? -3.299 5.223 -15.139 1.00 90.06 122 ASN A N 1
ATOM 1026 C CA . ASN A 1 122 ? -3.915 6.491 -14.723 1.00 90.06 122 ASN A CA 1
ATOM 1027 C C . ASN A 1 122 ? -2.896 7.542 -14.260 1.00 90.06 122 ASN A C 1
ATOM 1029 O O . ASN A 1 122 ? -3.151 8.736 -14.391 1.00 90.06 122 ASN A O 1
ATOM 1033 N N . PHE A 1 123 ? -1.759 7.106 -13.716 1.00 87.69 123 PHE A N 1
ATOM 1034 C CA . PHE A 1 123 ? -0.688 7.984 -13.241 1.00 87.69 123 PHE A CA 1
ATOM 1035 C C . PHE A 1 123 ? 0.505 8.074 -14.213 1.00 87.69 123 PHE A C 1
ATOM 1037 O O . PHE A 1 123 ? 1.503 8.707 -13.878 1.00 87.69 123 PHE A O 1
ATOM 1044 N N . GLY A 1 124 ? 0.422 7.462 -15.402 1.00 87.75 124 GLY A N 1
ATOM 1045 C CA . GLY A 1 124 ? 1.510 7.453 -16.389 1.00 87.75 124 GLY A CA 1
ATOM 1046 C C . GLY A 1 124 ? 2.789 6.761 -15.898 1.00 87.75 124 GLY A C 1
ATOM 1047 O O . GLY A 1 124 ? 3.890 7.185 -16.242 1.00 87.75 124 GLY A O 1
ATOM 1048 N N . LEU A 1 125 ? 2.655 5.739 -15.049 1.00 90.00 125 LEU A N 1
ATOM 1049 C CA . LEU A 1 125 ? 3.771 5.014 -14.438 1.00 90.00 125 LEU A CA 1
ATOM 1050 C C . LEU A 1 125 ? 4.231 3.837 -15.317 1.00 90.00 125 LEU A C 1
ATOM 1052 O O . LEU A 1 125 ? 3.412 3.277 -16.050 1.00 90.00 125 LEU A O 1
ATOM 1056 N N . PRO A 1 126 ? 5.501 3.401 -15.198 1.00 86.25 126 PRO A N 1
ATOM 1057 C CA . PRO A 1 126 ? 6.000 2.212 -15.877 1.00 86.25 126 PRO A CA 1
ATOM 1058 C C . PRO A 1 126 ? 5.148 0.977 -15.577 1.00 86.25 126 PRO A C 1
ATOM 1060 O O . PRO A 1 126 ? 4.783 0.710 -14.428 1.00 86.25 126 PRO A O 1
ATOM 1063 N N . GLU A 1 127 ? 4.854 0.193 -16.613 1.00 83.06 127 GLU A N 1
ATOM 1064 C CA . GLU A 1 127 ? 4.087 -1.046 -16.464 1.00 83.06 127 GLU A CA 1
ATOM 1065 C C . GLU A 1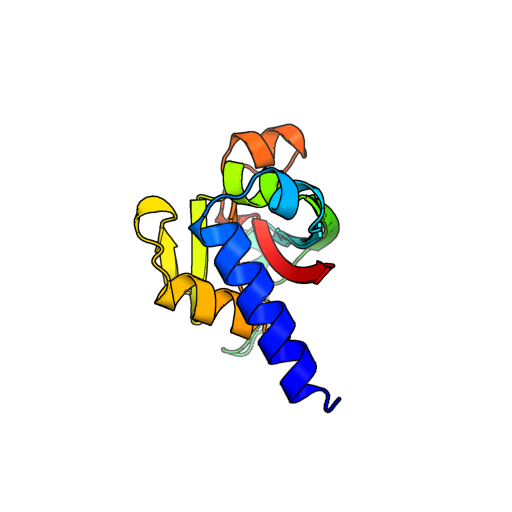 127 ? 4.941 -2.164 -15.851 1.00 83.06 127 GLU A C 1
ATOM 1067 O O . GLU A 1 127 ? 4.459 -2.942 -15.018 1.00 83.06 127 GLU A O 1
ATOM 1072 N N . VAL A 1 128 ? 6.234 -2.183 -16.185 1.00 82.50 128 VAL A N 1
ATOM 1073 C CA . VAL A 1 128 ? 7.199 -3.192 -15.742 1.00 82.50 128 VAL A CA 1
ATOM 1074 C C . VAL A 1 128 ? 7.558 -2.990 -14.268 1.00 82.50 128 VAL A C 1
ATOM 1076 O O . VAL A 1 128 ? 7.999 -1.922 -13.853 1.00 82.50 128 VAL A O 1
ATOM 1079 N N . LEU A 1 129 ? 7.404 -4.044 -13.460 1.00 76.50 129 LEU A N 1
ATOM 1080 C CA . LEU A 1 129 ? 7.701 -4.005 -12.020 1.00 76.50 129 LEU A CA 1
ATOM 1081 C C . LEU A 1 129 ? 9.178 -3.735 -11.706 1.00 76.50 129 LEU A C 1
ATOM 1083 O O . LEU A 1 129 ? 9.485 -3.199 -10.651 1.00 76.50 129 LEU A O 1
ATOM 1087 N N . SER A 1 130 ? 10.102 -4.098 -12.600 1.00 78.69 130 SER A N 1
ATOM 1088 C CA . SER A 1 130 ? 11.535 -3.853 -12.397 1.00 78.69 130 SER A CA 1
ATOM 1089 C C . SER A 1 130 ? 11.936 -2.385 -12.475 1.00 78.69 130 SER A C 1
ATOM 1091 O O . SER A 1 130 ? 13.067 -2.072 -12.109 1.00 78.69 130 SER A O 1
ATOM 1093 N N . ASP A 1 131 ? 11.036 -1.529 -12.958 1.00 82.81 131 ASP A N 1
ATOM 1094 C CA . ASP A 1 131 ? 11.318 -0.134 -13.294 1.00 82.81 131 ASP A CA 1
ATOM 1095 C C . ASP A 1 131 ? 10.644 0.823 -12.294 1.00 82.81 131 ASP A C 1
ATOM 1097 O O . ASP A 1 131 ? 10.792 2.042 -12.387 1.00 82.81 131 ASP A O 1
ATOM 1101 N N . LEU A 1 132 ? 9.893 0.276 -11.331 1.00 88.56 132 LEU A N 1
ATOM 1102 C CA . LEU A 1 132 ? 9.089 1.034 -10.384 1.00 88.56 132 LEU A CA 1
ATOM 1103 C C . LEU A 1 132 ? 9.016 0.328 -9.026 1.00 88.56 132 LEU A C 1
ATOM 1105 O O . LEU A 1 132 ? 8.439 -0.750 -8.917 1.00 88.56 132 LEU A O 1
ATOM 1109 N N . ASP A 1 133 ? 9.492 0.997 -7.979 1.00 91.38 133 ASP A N 1
ATOM 1110 C CA . ASP A 1 133 ? 9.181 0.640 -6.591 1.00 91.38 133 ASP A CA 1
ATOM 1111 C C . ASP A 1 133 ? 8.181 1.658 -6.016 1.00 91.38 133 ASP A C 1
ATOM 1113 O O . ASP A 1 133 ? 8.348 2.870 -6.174 1.00 91.38 133 ASP A O 1
ATOM 1117 N N . ILE A 1 134 ? 7.145 1.186 -5.320 1.00 94.31 134 ILE A N 1
ATOM 1118 C CA . ILE A 1 134 ? 6.158 2.041 -4.646 1.00 94.31 134 ILE A CA 1
ATOM 1119 C C . ILE A 1 134 ? 6.222 1.760 -3.153 1.00 94.31 134 ILE A C 1
ATOM 1121 O O . ILE A 1 134 ? 5.965 0.6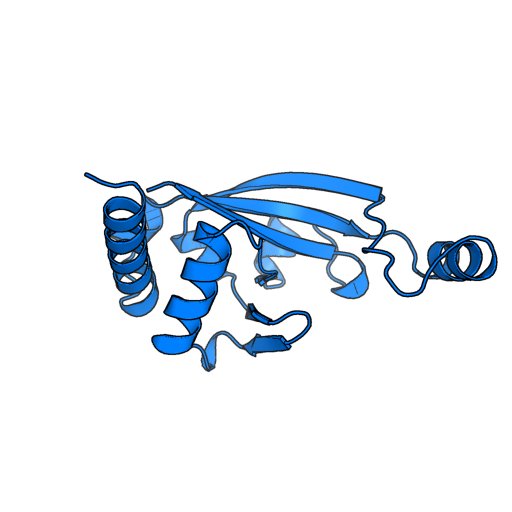39 -2.727 1.00 94.31 134 ILE A O 1
ATOM 1125 N N . TYR A 1 135 ? 6.520 2.782 -2.358 1.00 95.56 135 TYR A N 1
ATOM 1126 C CA . TYR A 1 135 ? 6.607 2.688 -0.902 1.00 95.56 135 TYR A CA 1
ATOM 1127 C C . TYR A 1 135 ? 5.438 3.404 -0.239 1.00 95.56 135 TYR A C 1
ATOM 1129 O O . TYR A 1 135 ? 5.059 4.498 -0.668 1.00 95.56 135 TYR A O 1
ATOM 1137 N N . VAL A 1 136 ? 4.915 2.844 0.852 1.00 97.50 136 VAL A N 1
ATOM 1138 C CA . VAL A 1 136 ? 3.950 3.543 1.711 1.00 97.50 136 VAL A CA 1
ATOM 1139 C C . VAL A 1 136 ? 4.700 4.288 2.804 1.00 97.50 136 VAL A C 1
ATOM 1141 O O . VAL A 1 136 ? 5.324 3.684 3.669 1.00 97.50 136 VAL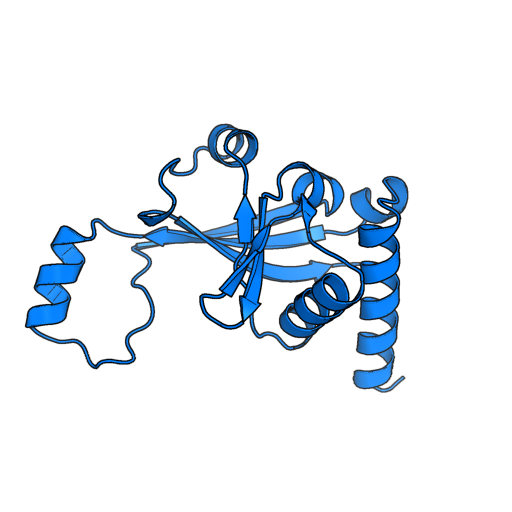 A O 1
ATOM 1144 N N . LEU A 1 137 ? 4.646 5.619 2.763 1.00 95.62 137 LEU A N 1
ATOM 1145 C CA . LEU A 1 137 ? 5.372 6.464 3.709 1.00 95.62 137 LEU A CA 1
ATOM 1146 C C . LEU A 1 137 ? 4.613 6.668 5.018 1.00 95.62 137 LEU A C 1
ATOM 1148 O O . LEU A 1 137 ? 5.224 6.664 6.081 1.00 95.62 137 LEU A O 1
ATOM 1152 N N . GLN A 1 138 ? 3.309 6.932 4.929 1.00 96.38 138 GLN A N 1
ATOM 1153 C CA . GLN A 1 138 ? 2.461 7.241 6.080 1.00 96.38 138 GLN A CA 1
ATOM 1154 C C . GLN A 1 138 ? 0.977 7.167 5.714 1.00 96.38 138 GLN A C 1
ATOM 1156 O O . GLN A 1 138 ? 0.595 7.377 4.557 1.00 96.38 138 GLN A O 1
ATOM 1161 N N . PHE A 1 139 ? 0.149 6.974 6.738 1.00 96.38 139 PHE A N 1
ATOM 1162 C CA . PHE A 1 139 ? -1.289 7.213 6.697 1.00 96.38 139 PHE A CA 1
ATOM 1163 C C . PHE A 1 139 ? -1.603 8.546 7.379 1.00 96.38 139 PHE A C 1
ATOM 1165 O O . PHE A 1 139 ? -1.024 8.859 8.418 1.00 96.38 139 PHE A O 1
ATOM 1172 N N . ARG A 1 140 ? -2.518 9.329 6.809 1.00 93.31 140 ARG A N 1
ATOM 1173 C CA . ARG A 1 140 ? -3.089 10.518 7.450 1.00 93.31 140 ARG A CA 1
ATOM 1174 C C . ARG A 1 140 ? -4.568 10.260 7.686 1.00 93.31 140 ARG A C 1
ATOM 1176 O O . ARG A 1 140 ? -5.299 10.007 6.726 1.00 93.31 140 ARG A O 1
ATOM 1183 N N . CYS A 1 141 ? -4.941 10.274 8.957 1.00 87.06 141 CYS A N 1
ATOM 1184 C CA . CYS A 1 141 ? -6.286 10.023 9.458 1.00 87.06 141 CYS A CA 1
ATOM 1185 C C . CYS A 1 141 ? -6.811 11.304 10.097 1.00 87.06 141 CYS A C 1
ATOM 1187 O O . CYS A 1 141 ? -5.972 12.023 10.691 1.00 87.06 141 CYS A O 1
#

Radius of gyration: 16.34 Å; chains: 1; bounding box: 50×26×44 Å